Protein AF-A0A9E0SEZ2-F1 (afdb_monomer)

pLDDT: mean 75.66, std 10.59, range [41.66, 86.69]

Mean predicted aligned error: 7.51 Å

Foldseek 3Di:
DPCPPPQVVVQVVVLVLVCVVCVPLCVAKPFPDDDPLETEIEGAAPVSVVVCVVCVVVSCVSCVVVVHRRPHYHYHYPDD

Structure (mmCIF, N/CA/C/O backbone):
data_AF-A0A9E0SEZ2-F1
#
_entry.id   AF-A0A9E0SEZ2-F1
#
loop_
_atom_site.group_PDB
_atom_site.id
_atom_site.type_symbol
_atom_site.label_atom_id
_atom_site.label_alt_id
_atom_site.label_comp_id
_atom_site.label_asym_id
_atom_site.label_entity_id
_atom_site.label_seq_id
_atom_site.pdbx_PDB_ins_code
_atom_site.Cartn_x
_atom_site.Cartn_y
_atom_site.Cartn_z
_atom_site.occupancy
_atom_site.B_iso_or_equiv
_atom_site.auth_seq_id
_atom_site.auth_comp_id
_atom_site.auth_asym_id
_atom_site.auth_atom_id
_atom_site.pdbx_PDB_model_num
ATOM 1 N N . MET A 1 1 ? -30.897 12.874 -8.378 1.00 41.66 1 MET A N 1
ATOM 2 C CA . MET A 1 1 ? -29.520 13.259 -8.754 1.00 41.66 1 MET A CA 1
ATOM 3 C C . MET A 1 1 ? -28.584 12.322 -8.006 1.00 41.66 1 MET A C 1
ATOM 5 O O . MET A 1 1 ? -28.466 12.449 -6.797 1.00 41.66 1 MET A O 1
ATOM 9 N N . ARG A 1 2 ? -28.044 11.285 -8.657 1.00 44.19 2 ARG A N 1
ATOM 10 C CA . ARG A 1 2 ? -27.127 10.337 -8.002 1.00 44.19 2 ARG A CA 1
ATOM 11 C C . ARG A 1 2 ? -25.784 11.041 -7.821 1.00 44.19 2 ARG A C 1
ATOM 13 O O . ARG A 1 2 ? -25.017 11.157 -8.769 1.00 44.19 2 ARG A O 1
ATOM 20 N N . THR A 1 3 ? -25.533 11.556 -6.625 1.00 46.12 3 THR A N 1
ATOM 21 C CA . THR A 1 3 ? -24.250 12.125 -6.209 1.00 46.12 3 THR A CA 1
ATOM 22 C C . THR A 1 3 ? -23.209 11.007 -6.122 1.00 46.12 3 THR A C 1
ATOM 24 O O . THR A 1 3 ? -22.873 10.525 -5.050 1.00 46.12 3 THR A O 1
ATOM 27 N N . LEU A 1 4 ? -22.668 10.587 -7.270 1.00 53.91 4 LEU A N 1
ATOM 28 C CA . LEU A 1 4 ? -21.529 9.656 -7.372 1.00 53.91 4 LEU A CA 1
ATOM 29 C C . LEU A 1 4 ? -20.187 10.301 -6.954 1.00 53.91 4 LEU A C 1
ATOM 31 O O . LEU A 1 4 ? -19.114 9.754 -7.192 1.00 53.91 4 LEU A O 1
ATOM 35 N N . LEU A 1 5 ? -20.238 11.464 -6.303 1.00 53.34 5 LEU A N 1
ATOM 36 C CA . LEU A 1 5 ? -19.079 12.270 -5.938 1.00 53.34 5 LEU A CA 1
ATOM 37 C C . LEU A 1 5 ? -18.235 11.752 -4.751 1.00 53.34 5 LEU A C 1
ATOM 39 O O . LEU A 1 5 ? -17.041 12.046 -4.764 1.00 53.34 5 LEU A O 1
ATOM 43 N N . PRO A 1 6 ? -18.716 10.962 -3.760 1.00 57.06 6 PRO A N 1
ATOM 44 C CA . PRO A 1 6 ? -17.843 10.599 -2.641 1.00 57.06 6 PRO A CA 1
ATOM 45 C C . PRO A 1 6 ? -16.743 9.604 -3.038 1.00 57.06 6 PRO A C 1
ATOM 47 O O . PRO A 1 6 ? -15.682 9.599 -2.417 1.00 57.06 6 PRO A O 1
ATOM 50 N N . THR A 1 7 ? -16.953 8.788 -4.077 1.00 56.28 7 THR A N 1
ATOM 51 C CA . THR A 1 7 ? -15.974 7.775 -4.506 1.00 56.28 7 THR A CA 1
ATOM 52 C C . THR A 1 7 ? -14.739 8.405 -5.140 1.00 56.28 7 THR A C 1
ATOM 54 O O . THR A 1 7 ? -13.622 8.051 -4.772 1.00 56.28 7 THR A O 1
ATOM 57 N N . VAL A 1 8 ? -14.914 9.368 -6.050 1.00 61.19 8 VAL A N 1
ATOM 58 C CA . VAL A 1 8 ? -13.780 9.995 -6.751 1.00 61.19 8 VAL A CA 1
ATOM 59 C C . VAL A 1 8 ? -12.959 1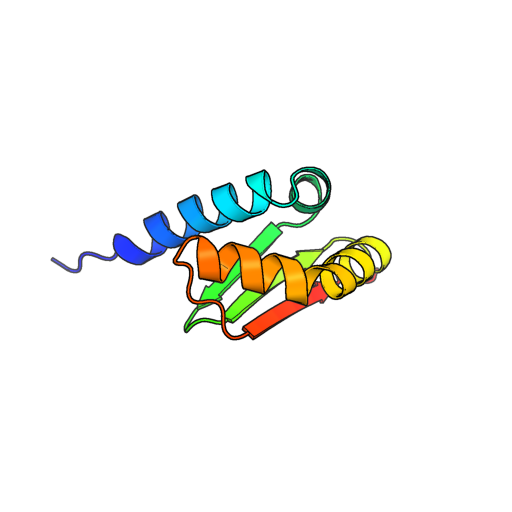0.862 -5.794 1.00 61.19 8 VAL A C 1
ATOM 61 O O . VAL A 1 8 ? -11.733 10.789 -5.797 1.00 61.19 8 VAL A O 1
ATOM 64 N N . THR A 1 9 ? -13.614 11.618 -4.906 1.00 65.38 9 THR A N 1
ATOM 65 C CA . THR A 1 9 ? -12.917 12.417 -3.886 1.00 65.38 9 THR A CA 1
ATOM 66 C C . THR A 1 9 ? -12.162 11.537 -2.889 1.00 65.38 9 THR A C 1
ATOM 68 O O . THR A 1 9 ? -11.032 11.864 -2.530 1.00 65.38 9 THR A O 1
ATOM 71 N N . ARG A 1 10 ? -12.730 10.389 -2.485 1.00 68.25 10 ARG A N 1
ATOM 72 C CA . ARG A 1 10 ? -12.011 9.410 -1.655 1.00 68.25 10 ARG A CA 1
ATOM 73 C C . ARG A 1 10 ? -10.807 8.816 -2.379 1.00 68.25 10 ARG A C 1
ATOM 75 O O . ARG A 1 10 ? -9.760 8.696 -1.761 1.00 68.25 10 ARG A O 1
ATOM 82 N N . MET A 1 11 ? -10.924 8.491 -3.665 1.00 70.19 11 MET A N 1
ATOM 83 C CA . MET A 1 11 ? -9.806 7.949 -4.448 1.00 70.19 11 MET A CA 1
ATOM 84 C C . MET A 1 11 ? -8.646 8.945 -4.555 1.00 70.19 11 MET A C 1
ATOM 86 O O . MET A 1 11 ? -7.508 8.576 -4.280 1.00 70.19 11 MET A O 1
ATOM 90 N N . ALA A 1 12 ? -8.934 10.209 -4.877 1.00 71.50 12 ALA A N 1
ATOM 91 C CA . ALA A 1 12 ? -7.912 11.248 -5.009 1.00 71.50 12 ALA A CA 1
ATOM 92 C C . ALA A 1 12 ? -7.211 11.555 -3.675 1.00 71.50 12 ALA A C 1
ATOM 94 O O . ALA A 1 12 ? -5.990 11.691 -3.618 1.00 71.50 12 ALA A O 1
ATOM 95 N N . ALA A 1 13 ? -7.969 11.639 -2.580 1.00 76.88 13 ALA A N 1
ATOM 96 C CA . ALA A 1 13 ? -7.379 11.883 -1.270 1.00 76.88 13 ALA A CA 1
ATOM 97 C C . ALA A 1 13 ? -6.608 10.654 -0.749 1.00 76.88 13 ALA A C 1
ATOM 99 O O . ALA A 1 13 ? -5.572 10.828 -0.113 1.00 76.88 13 ALA A O 1
ATOM 100 N N . LEU A 1 14 ? -7.022 9.430 -1.100 1.00 74.75 14 LEU A N 1
ATOM 101 C CA . LEU A 1 14 ? -6.268 8.219 -0.784 1.00 74.75 14 LEU A CA 1
ATOM 102 C C . LEU A 1 14 ? -4.966 8.129 -1.593 1.00 74.75 14 LEU A C 1
ATOM 104 O O . LEU A 1 14 ? -3.931 7.802 -1.019 1.00 74.75 14 LEU A O 1
ATOM 108 N N . GLN A 1 15 ? -4.986 8.484 -2.886 1.00 73.50 15 GLN A N 1
ATOM 109 C CA . GLN A 1 15 ? -3.762 8.635 -3.683 1.00 73.50 15 GLN A CA 1
ATOM 110 C C . GLN A 1 15 ? -2.803 9.610 -3.005 1.00 73.50 15 GLN A C 1
ATOM 112 O O . GLN A 1 15 ? -1.666 9.243 -2.735 1.00 73.50 15 GLN A O 1
ATOM 117 N N . LYS A 1 16 ? -3.290 10.792 -2.618 1.00 76.56 16 LYS A N 1
ATOM 118 C CA . LYS A 1 16 ? -2.467 11.813 -1.964 1.00 76.56 16 LYS A CA 1
ATOM 119 C C . LYS A 1 16 ? -1.908 11.354 -0.613 1.00 76.56 16 LYS A C 1
ATOM 121 O O . LYS A 1 16 ? -0.746 11.615 -0.302 1.00 76.56 16 LYS A O 1
ATOM 126 N N . SER A 1 17 ? -2.707 10.645 0.186 1.00 74.38 17 SER A N 1
ATOM 127 C CA . SER A 1 17 ? -2.260 10.027 1.442 1.00 74.38 17 SER A CA 1
ATOM 128 C C . SER A 1 17 ? -1.161 8.996 1.209 1.00 74.38 17 SER A C 1
ATOM 130 O O . SER A 1 17 ? -0.159 9.001 1.923 1.00 74.38 17 SER A O 1
ATOM 132 N N . CYS A 1 18 ? -1.300 8.139 0.199 1.00 73.25 18 CYS A N 1
ATOM 133 C CA . CYS A 1 18 ? -0.268 7.164 -0.123 1.00 73.25 18 CYS A CA 1
ATOM 134 C C . CYS A 1 18 ? 0.988 7.798 -0.741 1.00 73.25 18 CYS A C 1
ATOM 136 O O . CYS A 1 18 ? 2.087 7.372 -0.398 1.00 73.25 18 CYS A O 1
ATOM 138 N N . GLU A 1 19 ? 0.855 8.832 -1.573 1.00 73.44 19 GLU A N 1
ATOM 139 C CA . GLU A 1 19 ? 1.981 9.630 -2.081 1.00 73.44 19 GLU A CA 1
ATOM 140 C C . GLU A 1 19 ? 2.736 10.318 -0.941 1.00 73.44 19 GLU A C 1
ATOM 142 O O . GLU A 1 19 ? 3.959 10.372 -0.951 1.00 73.44 19 GLU A O 1
ATOM 147 N N . THR A 1 20 ? 2.021 10.802 0.076 1.00 74.75 20 THR A N 1
ATOM 148 C CA . THR A 1 20 ? 2.638 11.430 1.253 1.00 74.75 20 THR A CA 1
ATOM 149 C C . THR A 1 20 ? 3.333 10.389 2.130 1.00 74.75 20 THR A C 1
ATOM 151 O O . THR A 1 20 ? 4.410 10.642 2.666 1.00 74.75 20 THR A O 1
ATOM 154 N N . ALA A 1 21 ? 2.730 9.207 2.277 1.00 71.06 21 ALA A N 1
ATOM 155 C CA . ALA A 1 21 ? 3.269 8.139 3.107 1.00 71.06 21 ALA A CA 1
ATOM 156 C C . ALA A 1 21 ? 4.473 7.435 2.456 1.00 71.06 21 ALA A C 1
ATOM 158 O O . ALA A 1 21 ? 5.422 7.083 3.157 1.00 71.06 21 ALA A O 1
ATOM 159 N N . LEU A 1 22 ? 4.444 7.203 1.136 1.00 69.31 22 LEU A N 1
ATOM 160 C CA . LEU A 1 22 ? 5.488 6.492 0.390 1.00 69.31 22 LEU A CA 1
ATOM 161 C C . LEU A 1 22 ? 5.662 7.046 -1.042 1.00 69.31 22 LEU A C 1
ATOM 163 O O . LEU A 1 22 ? 5.364 6.341 -2.011 1.00 69.31 22 LEU A O 1
ATOM 167 N N . PRO A 1 23 ? 6.224 8.259 -1.196 1.00 68.00 23 PRO A N 1
ATOM 168 C CA . PRO A 1 23 ? 6.367 8.911 -2.502 1.00 68.00 23 PRO A CA 1
ATOM 169 C C . PRO A 1 23 ? 7.198 8.076 -3.488 1.00 68.00 23 PRO A C 1
ATOM 171 O O . PRO A 1 23 ? 6.789 7.859 -4.623 1.00 68.00 23 PRO A O 1
ATOM 174 N N . VAL A 1 24 ? 8.300 7.483 -3.016 1.00 67.25 24 VAL A N 1
ATOM 175 C CA . VAL A 1 24 ? 9.200 6.632 -3.822 1.00 67.25 24 VAL A CA 1
ATOM 176 C C . VAL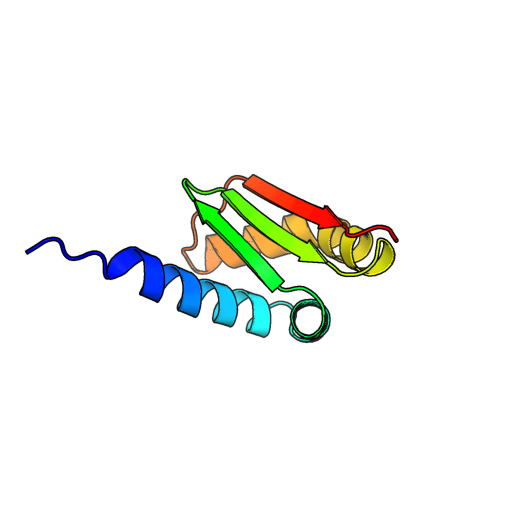 A 1 24 ? 8.530 5.369 -4.369 1.00 67.25 24 VAL A C 1
ATOM 178 O O . VAL A 1 24 ? 8.879 4.898 -5.448 1.00 67.25 24 VAL A O 1
ATOM 181 N N . LEU A 1 25 ? 7.597 4.766 -3.625 1.00 68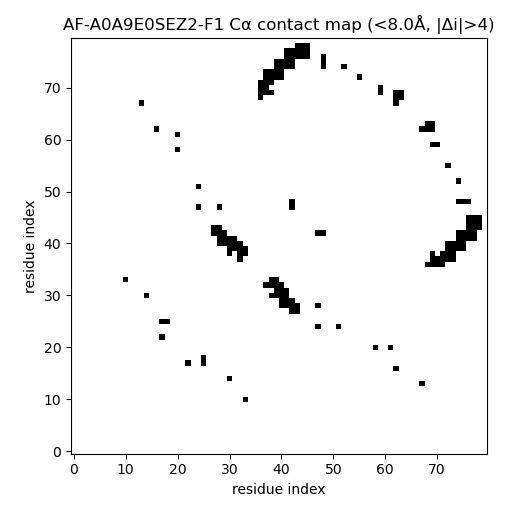.06 25 LEU A N 1
ATOM 182 C CA . LEU A 1 25 ? 6.910 3.558 -4.094 1.00 68.06 25 LEU A CA 1
ATOM 183 C C . LEU A 1 25 ? 5.730 3.908 -4.994 1.00 68.06 25 LEU A C 1
ATOM 185 O O . LEU A 1 25 ? 5.452 3.145 -5.911 1.00 68.06 25 LEU A O 1
ATOM 189 N N . PHE A 1 26 ? 5.073 5.047 -4.772 1.00 69.25 26 PHE A N 1
ATOM 190 C CA . PHE A 1 26 ? 3.950 5.501 -5.592 1.00 69.25 26 PHE A CA 1
ATOM 191 C C . PHE A 1 26 ? 4.358 6.064 -6.957 1.00 69.25 26 PHE A C 1
ATOM 193 O O . PHE A 1 26 ? 3.579 5.976 -7.898 1.00 69.25 26 PHE A O 1
ATOM 200 N N . GLU A 1 27 ? 5.592 6.555 -7.114 1.00 68.81 27 GLU A N 1
ATOM 201 C CA . GLU A 1 27 ? 6.124 6.903 -8.443 1.00 68.81 27 GLU A CA 1
ATOM 202 C C . GLU A 1 27 ? 6.093 5.715 -9.415 1.00 68.81 27 GLU A C 1
ATOM 204 O O . GLU A 1 27 ? 5.951 5.891 -10.621 1.00 68.81 27 GLU A O 1
ATOM 209 N N . SER A 1 28 ? 6.233 4.493 -8.894 1.00 73.12 28 SER A N 1
ATOM 210 C CA . SER A 1 28 ? 6.246 3.267 -9.697 1.00 73.12 28 SER A CA 1
ATOM 211 C C . SER A 1 28 ? 5.010 2.386 -9.494 1.00 73.12 28 SER A C 1
ATOM 213 O O . SER A 1 28 ? 4.679 1.614 -10.388 1.00 73.12 28 SER A O 1
ATOM 215 N N . CYS A 1 29 ? 4.333 2.457 -8.345 1.00 75.88 29 CYS A N 1
ATOM 216 C CA . CYS A 1 29 ? 3.129 1.684 -8.037 1.00 75.88 29 CYS A CA 1
ATOM 217 C C . CYS A 1 29 ? 1.879 2.568 -8.126 1.00 75.88 29 CYS A C 1
ATOM 219 O O . CYS A 1 29 ? 1.849 3.672 -7.59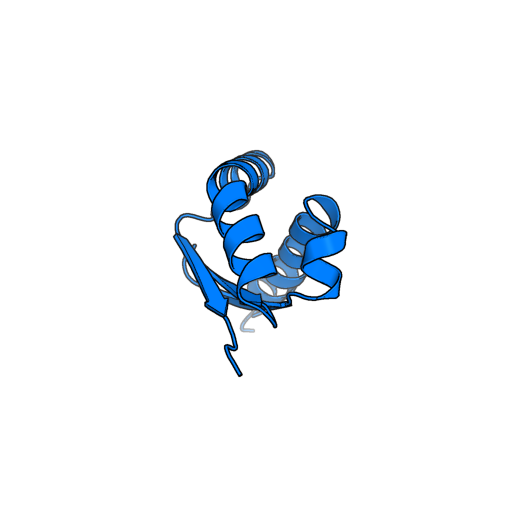7 1.00 75.88 29 CYS A O 1
ATOM 221 N N . SER A 1 30 ? 0.801 2.056 -8.714 1.00 76.25 30 SER A N 1
ATOM 222 C CA . SER A 1 30 ? -0.451 2.804 -8.877 1.00 76.25 30 SER A CA 1
ATOM 223 C C . SER A 1 30 ? -1.605 2.130 -8.141 1.00 76.25 30 SER A C 1
ATOM 225 O O . SER A 1 30 ? -1.699 0.900 -8.091 1.00 76.25 30 SER A O 1
ATOM 227 N N . VAL A 1 31 ? -2.521 2.928 -7.584 1.00 81.31 31 VAL A N 1
ATOM 228 C CA . VAL A 1 31 ? -3.786 2.409 -7.039 1.00 81.31 31 VAL A CA 1
ATOM 229 C C . VAL A 1 31 ? -4.652 1.959 -8.197 1.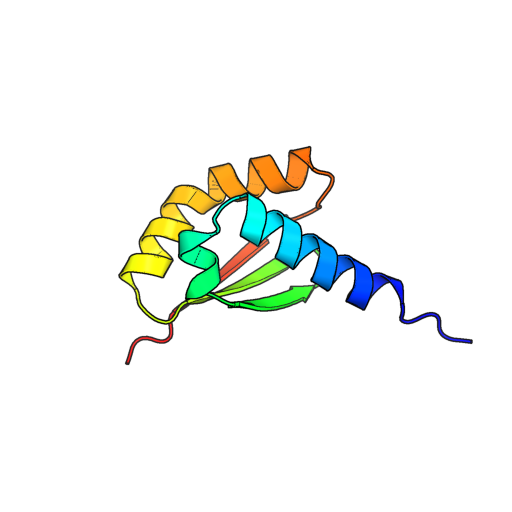00 81.31 31 VAL A C 1
ATOM 231 O O . VAL A 1 31 ? -5.041 2.755 -9.044 1.00 81.31 31 VAL A O 1
ATOM 234 N N . VAL A 1 32 ? -4.951 0.667 -8.219 1.00 81.19 32 VAL A N 1
ATOM 235 C CA . VAL A 1 32 ? -5.813 0.055 -9.230 1.00 81.19 32 VAL A CA 1
ATOM 236 C C . VAL A 1 32 ? -7.268 0.197 -8.822 1.00 81.19 32 VAL A C 1
ATOM 238 O O . VAL A 1 32 ? -8.132 0.429 -9.660 1.00 81.19 32 VAL A O 1
ATOM 241 N N . GLN A 1 33 ? -7.553 0.000 -7.534 1.00 79.25 33 GLN A N 1
ATOM 242 C CA . GLN A 1 33 ? -8.923 -0.071 -7.052 1.00 79.25 33 GLN A CA 1
ATOM 243 C C . GLN A 1 33 ? -8.989 0.180 -5.552 1.00 79.25 33 GLN A C 1
ATOM 245 O O . GLN A 1 33 ? -8.091 -0.211 -4.809 1.00 79.25 33 GLN A O 1
ATOM 250 N N . TYR A 1 34 ? -10.074 0.798 -5.108 1.00 79.44 34 TYR A N 1
ATOM 251 C CA . TYR A 1 34 ? -10.422 0.895 -3.699 1.00 79.44 34 TYR A CA 1
ATOM 252 C C . TYR A 1 34 ? -11.925 0.697 -3.562 1.00 79.44 34 TYR A C 1
ATOM 254 O O . TYR A 1 34 ? -12.700 1.526 -4.037 1.00 79.44 34 TYR A O 1
ATOM 262 N N . ASP A 1 35 ? -12.327 -0.418 -2.964 1.00 77.00 35 ASP A N 1
ATOM 263 C CA . ASP A 1 35 ? -13.734 -0.778 -2.802 1.00 77.00 35 ASP A CA 1
ATOM 264 C C . ASP A 1 35 ? -13.942 -1.502 -1.477 1.00 77.00 35 ASP A C 1
ATOM 266 O O . ASP A 1 35 ? -13.097 -2.305 -1.096 1.00 77.00 35 ASP A O 1
ATOM 270 N N . ALA A 1 36 ? -15.045 -1.204 -0.785 1.00 72.06 36 ALA A N 1
ATOM 271 C CA . ALA A 1 36 ? -15.447 -1.878 0.454 1.00 72.06 36 ALA A C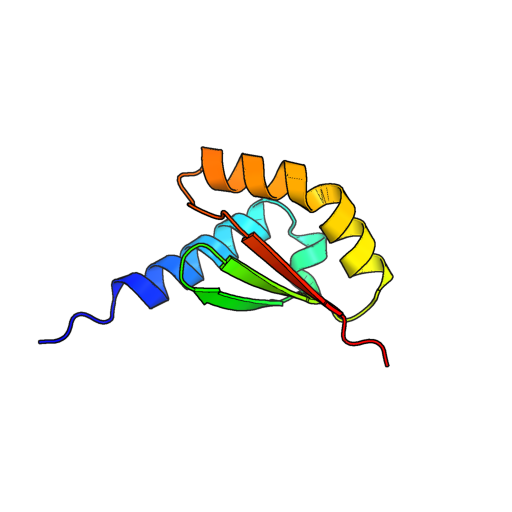A 1
ATOM 272 C C . ALA A 1 36 ? -14.277 -2.136 1.429 1.00 72.06 36 ALA A C 1
ATOM 274 O O . ALA A 1 36 ? -14.051 -3.270 1.851 1.00 72.06 36 ALA A O 1
ATOM 275 N N . ASP A 1 37 ? -13.504 -1.088 1.750 1.00 77.44 37 ASP A N 1
ATOM 276 C CA . ASP A 1 37 ? -12.340 -1.153 2.651 1.00 77.44 37 ASP A CA 1
ATOM 277 C C . ASP A 1 37 ? -11.136 -1.979 2.140 1.00 77.44 37 ASP A C 1
ATOM 279 O O . ASP A 1 37 ? -10.154 -2.192 2.859 1.00 77.44 37 ASP A O 1
ATOM 283 N N . GLN A 1 38 ? -11.177 -2.434 0.888 1.00 83.50 38 GLN A N 1
ATOM 284 C CA . GLN A 1 38 ? -10.096 -3.139 0.219 1.00 83.50 38 GLN A CA 1
ATOM 285 C C . GLN A 1 38 ? -9.352 -2.220 -0.750 1.00 83.50 38 GLN A C 1
ATOM 287 O O . GLN A 1 38 ? -9.888 -1.787 -1.768 1.00 83.50 38 GLN A O 1
ATOM 292 N N . LEU A 1 39 ? -8.073 -1.985 -0.470 1.00 84.69 39 LEU A N 1
ATOM 293 C CA . LEU A 1 39 ? -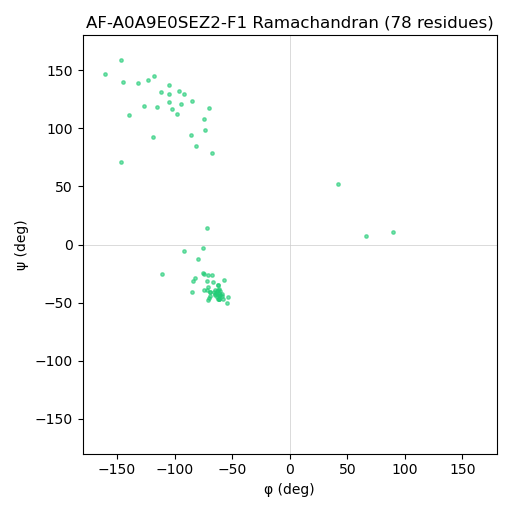7.151 -1.274 -1.345 1.00 84.69 39 LEU A CA 1
ATOM 294 C C . LEU A 1 39 ? -6.413 -2.250 -2.261 1.00 84.69 39 LEU A C 1
ATOM 296 O O . LEU A 1 39 ? -5.820 -3.218 -1.793 1.00 84.69 39 LEU A O 1
ATOM 300 N N . VAL A 1 40 ? -6.396 -1.981 -3.562 1.00 86.19 40 VAL A N 1
ATOM 301 C CA . VAL A 1 40 ? -5.647 -2.746 -4.561 1.00 86.19 40 VAL A CA 1
ATOM 302 C C . VAL A 1 40 ? -4.575 -1.856 -5.174 1.00 86.19 40 VAL A C 1
ATOM 304 O O . VAL A 1 40 ? -4.875 -0.858 -5.829 1.00 86.19 40 VAL A O 1
ATOM 307 N N . LEU A 1 41 ? -3.321 -2.250 -4.992 1.00 84.75 41 LEU A N 1
ATOM 308 C CA . LEU A 1 41 ? -2.144 -1.565 -5.516 1.00 84.75 41 LEU A CA 1
ATOM 309 C C . LEU A 1 41 ? -1.488 -2.441 -6.582 1.00 84.75 41 LEU A C 1
ATOM 311 O O . LEU A 1 41 ? -1.261 -3.628 -6.344 1.00 84.75 41 LEU A O 1
ATOM 315 N N . ALA A 1 42 ? -1.173 -1.873 -7.742 1.00 84.81 42 ALA A N 1
ATOM 316 C CA . ALA A 1 42 ? -0.329 -2.511 -8.744 1.00 84.81 42 ALA A CA 1
ATOM 317 C C . ALA A 1 42 ? 1.104 -2.027 -8.576 1.00 84.81 42 ALA A C 1
ATOM 319 O O . ALA A 1 42 ? 1.342 -0.826 -8.496 1.00 84.81 42 ALA A O 1
ATOM 320 N N . CYS A 1 43 ? 2.047 -2.963 -8.565 1.00 84.69 43 CYS A N 1
ATOM 321 C CA . CYS A 1 43 ? 3.470 -2.668 -8.579 1.00 84.69 43 CYS A CA 1
ATOM 322 C C . CYS A 1 43 ? 4.151 -3.353 -9.777 1.00 84.69 43 CYS A C 1
ATOM 324 O O . CYS A 1 43 ? 3.830 -4.506 -10.087 1.00 84.69 43 CYS A O 1
ATOM 326 N N . PRO A 1 44 ? 5.116 -2.677 -10.424 1.00 82.00 44 PRO A N 1
ATOM 327 C CA . PRO A 1 44 ? 5.731 -3.132 -11.669 1.00 82.00 44 PRO A CA 1
ATOM 328 C C . PRO A 1 44 ? 6.808 -4.199 -11.458 1.00 82.00 44 PRO A C 1
ATOM 330 O O . PRO A 1 44 ? 7.249 -4.812 -12.419 1.00 82.00 44 PRO A O 1
ATOM 333 N N . ASN A 1 45 ? 7.263 -4.429 -10.220 1.00 84.62 45 ASN A N 1
ATOM 334 C CA . ASN A 1 45 ? 8.206 -5.504 -9.918 1.00 84.62 45 ASN A CA 1
ATOM 335 C C . ASN A 1 45 ? 7.979 -6.104 -8.519 1.00 84.62 45 ASN A C 1
ATOM 337 O O . ASN A 1 45 ? 7.402 -5.473 -7.625 1.00 84.62 45 ASN A O 1
ATOM 341 N N . ALA A 1 46 ? 8.469 -7.332 -8.323 1.00 83.12 46 ALA A N 1
ATOM 342 C CA . ALA A 1 46 ? 8.324 -8.073 -7.070 1.00 83.12 46 ALA A CA 1
ATOM 343 C C . ALA A 1 46 ? 9.112 -7.465 -5.896 1.00 83.12 46 ALA A C 1
ATOM 345 O O . ALA A 1 46 ? 8.706 -7.625 -4.747 1.00 83.12 46 ALA A O 1
ATOM 346 N N . ALA A 1 47 ? 10.203 -6.737 -6.154 1.00 85.00 47 ALA A N 1
ATOM 347 C CA . ALA A 1 47 ? 10.989 -6.088 -5.107 1.00 85.00 47 ALA A CA 1
ATOM 348 C C . ALA A 1 47 ? 10.225 -4.920 -4.458 1.00 85.00 47 ALA A C 1
ATOM 350 O O . ALA A 1 47 ? 10.181 -4.824 -3.231 1.00 85.00 47 ALA A O 1
ATOM 351 N N . LEU A 1 48 ? 9.568 -4.075 -5.261 1.00 81.19 48 LEU A N 1
ATOM 352 C CA . LEU A 1 48 ? 8.668 -3.021 -4.792 1.00 81.19 48 LEU A CA 1
ATOM 353 C C . LEU A 1 48 ? 7.498 -3.636 -4.042 1.00 81.19 48 LEU A C 1
ATOM 355 O O . LEU A 1 48 ? 7.217 -3.216 -2.928 1.00 81.19 48 LEU A O 1
ATOM 359 N N . ALA A 1 49 ? 6.877 -4.679 -4.594 1.00 83.19 49 ALA A N 1
ATOM 360 C CA . ALA A 1 49 ? 5.773 -5.354 -3.930 1.00 83.19 49 ALA A CA 1
ATOM 361 C C . ALA A 1 49 ? 6.170 -5.965 -2.581 1.00 83.19 49 ALA A C 1
ATOM 363 O O . ALA A 1 49 ? 5.420 -5.824 -1.623 1.00 83.19 49 ALA A O 1
ATOM 364 N N . SER A 1 50 ? 7.343 -6.591 -2.466 1.00 86.19 50 SER A N 1
ATOM 365 C CA . SER A 1 50 ? 7.851 -7.111 -1.191 1.00 86.19 50 SER A CA 1
ATOM 366 C C . SER A 1 50 ? 8.138 -5.998 -0.188 1.00 86.19 50 SER A C 1
ATOM 368 O O . SER A 1 50 ? 7.742 -6.126 0.968 1.00 86.19 50 SER A O 1
ATOM 370 N N . LYS A 1 51 ? 8.755 -4.886 -0.612 1.00 83.19 51 LYS A N 1
ATOM 371 C CA . LYS A 1 51 ? 8.972 -3.715 0.256 1.00 83.19 51 LYS A CA 1
ATOM 372 C C . LYS A 1 51 ? 7.648 -3.125 0.739 1.00 83.19 51 LYS A C 1
ATOM 374 O O . LYS A 1 51 ? 7.465 -2.924 1.935 1.00 83.19 51 LYS A O 1
ATOM 379 N N . LEU A 1 52 ? 6.694 -2.938 -0.172 1.00 81.69 52 LEU A N 1
ATOM 380 C CA . LEU A 1 52 ? 5.352 -2.464 0.153 1.00 81.69 52 LEU A CA 1
ATOM 381 C C . LEU A 1 52 ? 4.657 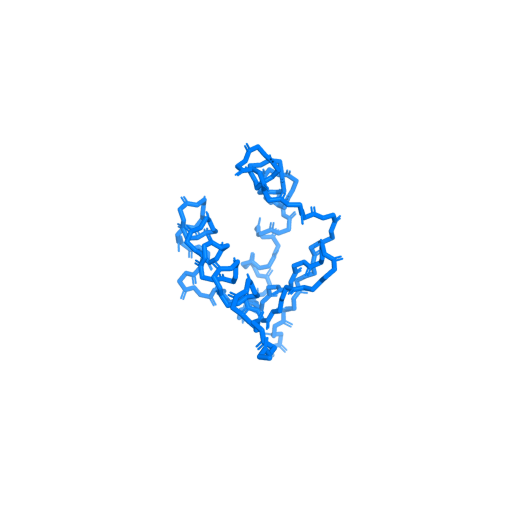-3.444 1.097 1.00 81.69 52 LEU A C 1
ATOM 383 O O . LEU A 1 52 ? 4.113 -3.011 2.101 1.00 81.69 52 LEU A O 1
ATOM 387 N N . LYS A 1 53 ? 4.763 -4.757 0.855 1.00 83.50 53 LYS A N 1
ATOM 388 C CA . LYS A 1 53 ? 4.227 -5.818 1.720 1.00 83.50 53 LYS A CA 1
ATOM 389 C C . LYS A 1 53 ? 4.828 -5.790 3.125 1.00 83.50 53 LYS A C 1
ATOM 391 O O . LYS A 1 53 ? 4.095 -5.962 4.091 1.00 83.50 53 LYS A O 1
ATOM 396 N N . GLN A 1 54 ? 6.129 -5.530 3.250 1.00 86.69 54 GLN A N 1
ATOM 397 C CA . GLN A 1 54 ? 6.793 -5.333 4.543 1.00 86.69 54 GLN A CA 1
ATOM 398 C C . GLN A 1 54 ? 6.318 -4.058 5.251 1.00 86.69 54 GLN A C 1
ATOM 400 O O . GLN A 1 54 ? 6.235 -4.028 6.476 1.00 86.69 54 GLN A O 1
ATOM 405 N N . GLN A 1 55 ? 5.975 -3.016 4.492 1.00 81.75 55 GLN A N 1
ATOM 406 C CA . GLN A 1 55 ? 5.479 -1.744 5.017 1.00 81.75 55 GLN A CA 1
ATOM 407 C C . GLN A 1 55 ? 3.948 -1.677 5.126 1.00 81.75 55 GLN A C 1
ATOM 409 O O . GLN A 1 55 ? 3.443 -0.725 5.714 1.00 81.75 55 GLN A O 1
ATOM 414 N N . LEU A 1 56 ? 3.208 -2.685 4.644 1.00 80.25 56 LEU A N 1
ATOM 415 C CA . LEU A 1 56 ? 1.743 -2.75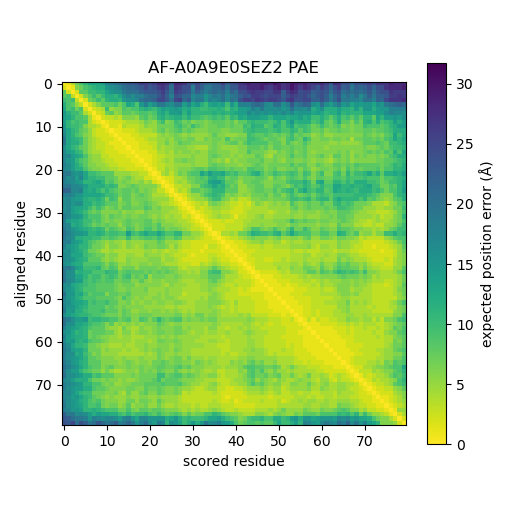3 4.698 1.00 80.25 56 LEU A CA 1
ATOM 416 C C . LEU A 1 56 ? 1.182 -2.560 6.107 1.00 80.25 56 LEU A C 1
ATOM 418 O O . LEU A 1 56 ? 0.247 -1.774 6.232 1.00 80.25 56 LEU A O 1
ATOM 422 N N . PRO A 1 57 ? 1.720 -3.200 7.166 1.00 83.31 57 PRO A N 1
ATOM 423 C CA . PRO A 1 57 ? 1.180 -3.021 8.512 1.00 83.31 57 PRO A CA 1
ATOM 424 C C . PRO A 1 57 ? 1.301 -1.567 8.973 1.00 83.31 57 PRO A C 1
ATOM 426 O O . PRO A 1 57 ? 0.392 -1.020 9.593 1.00 83.31 57 PRO A O 1
ATOM 429 N N . LYS A 1 58 ? 2.422 -0.919 8.631 1.00 83.88 58 LYS A N 1
ATOM 430 C CA . LYS A 1 58 ? 2.677 0.481 8.970 1.00 83.88 58 LYS A CA 1
ATOM 431 C C . LYS A 1 58 ? 1.782 1.411 8.154 1.00 83.88 58 LYS A C 1
ATOM 433 O O . LYS A 1 58 ? 1.115 2.253 8.737 1.00 83.88 58 LYS A O 1
ATOM 438 N N . LEU A 1 59 ? 1.711 1.198 6.840 1.00 80.56 59 LEU A N 1
ATOM 439 C CA . LEU A 1 59 ? 0.854 1.950 5.925 1.00 80.56 59 LEU A CA 1
ATOM 440 C C . LEU A 1 59 ? -0.618 1.857 6.341 1.00 80.56 59 LEU A C 1
ATOM 442 O O . LEU A 1 59 ? -1.290 2.876 6.413 1.00 80.56 59 LEU A O 1
ATOM 446 N N . GLN A 1 60 ? -1.112 0.657 6.649 1.00 82.50 60 GLN A N 1
ATOM 447 C CA . GLN A 1 60 ? -2.480 0.456 7.121 1.00 82.50 60 GLN A CA 1
ATOM 448 C C . GLN A 1 60 ? -2.731 1.248 8.407 1.00 82.50 60 GLN A C 1
ATOM 450 O O . GLN A 1 60 ? -3.744 1.928 8.524 1.00 82.50 60 GLN A O 1
ATOM 455 N N . CYS A 1 61 ? -1.793 1.209 9.352 1.00 85.00 61 CYS A N 1
ATOM 456 C CA . CYS A 1 61 ? -1.913 1.944 10.604 1.00 85.00 61 CYS A CA 1
ATOM 457 C C . CYS A 1 61 ? -1.898 3.471 10.399 1.00 85.00 61 CYS A C 1
ATOM 459 O O . CYS A 1 61 ? -2.684 4.177 11.028 1.00 85.00 61 CYS A O 1
ATOM 461 N N . ASP A 1 62 ? -1.044 3.985 9.510 1.00 83.50 62 ASP A N 1
ATOM 462 C CA . ASP A 1 62 ? -1.009 5.398 9.111 1.00 83.50 62 ASP A CA 1
ATOM 463 C C . ASP A 1 62 ? -2.312 5.830 8.423 1.00 83.50 62 ASP A C 1
ATOM 465 O O . ASP A 1 62 ? -2.895 6.851 8.784 1.00 83.50 62 ASP A O 1
ATOM 469 N N . LEU A 1 63 ? -2.824 5.017 7.496 1.00 80.62 63 LEU A N 1
ATOM 470 C CA . LEU A 1 63 ? -4.094 5.258 6.812 1.00 80.62 63 LEU A CA 1
ATOM 471 C C . LEU A 1 63 ? -5.260 5.293 7.811 1.00 80.62 63 LEU A C 1
ATOM 473 O O . LEU A 1 63 ? -6.025 6.256 7.814 1.00 80.62 63 LEU A O 1
ATOM 477 N N . ILE A 1 64 ? -5.342 4.323 8.727 1.00 83.75 64 ILE A N 1
ATOM 478 C CA . ILE A 1 64 ? -6.361 4.296 9.789 1.00 83.75 64 ILE A CA 1
ATOM 479 C C . ILE A 1 64 ? -6.256 5.532 10.689 1.00 83.75 64 ILE A C 1
ATOM 481 O O . ILE A 1 64 ? -7.277 6.154 10.985 1.00 83.75 64 ILE A O 1
ATOM 485 N N . ARG A 1 65 ? -5.043 5.946 11.085 1.00 83.44 65 ARG A N 1
ATOM 486 C CA . ARG A 1 65 ? -4.835 7.179 11.872 1.00 83.44 65 ARG A CA 1
ATOM 487 C C . ARG A 1 65 ? -5.277 8.437 11.131 1.00 83.44 65 ARG A C 1
ATOM 489 O O . ARG A 1 65 ? -5.774 9.362 11.762 1.00 83.44 65 ARG A O 1
ATOM 496 N N . GLN A 1 66 ? -5.113 8.468 9.813 1.00 79.00 66 GLN A N 1
ATOM 497 C CA . GLN A 1 66 ? -5.589 9.553 8.954 1.00 79.00 66 GLN A CA 1
ATOM 498 C C . GLN A 1 66 ? -7.112 9.521 8.721 1.00 79.00 66 GLN A C 1
ATOM 500 O O . GLN A 1 66 ? -7.646 10.420 8.077 1.00 79.00 66 GLN A O 1
ATOM 505 N N . GLY A 1 67 ? -7.822 8.519 9.253 1.00 79.19 67 GLY A N 1
ATOM 506 C CA . GLY A 1 67 ? -9.270 8.362 9.103 1.00 79.19 67 GLY A CA 1
ATOM 507 C C . GLY A 1 67 ? -9.687 7.537 7.882 1.00 79.19 67 GLY A C 1
ATOM 508 O O . GLY A 1 67 ? -10.875 7.487 7.555 1.00 79.19 67 GLY A O 1
ATOM 509 N N . TRP A 1 68 ? -8.741 6.875 7.211 1.00 81.94 68 TRP A N 1
ATOM 510 C CA . TRP A 1 68 ? -9.021 5.946 6.120 1.00 81.94 68 TRP A CA 1
ATOM 511 C C . TRP A 1 68 ? -9.329 4.552 6.659 1.00 81.94 68 TRP A C 1
ATOM 513 O O . TRP A 1 68 ? -8.522 3.938 7.350 1.00 81.94 68 TRP A O 1
ATOM 523 N N . GLN A 1 69 ? -10.492 4.021 6.300 1.00 77.50 69 GLN A N 1
ATOM 524 C CA . GLN A 1 69 ? -10.887 2.660 6.654 1.00 77.50 69 GLN A CA 1
ATOM 525 C C . GLN A 1 69 ? -10.329 1.703 5.594 1.00 77.50 69 GLN A C 1
ATOM 527 O O . GLN A 1 69 ? -10.890 1.553 4.515 1.00 77.50 69 GLN A O 1
ATOM 532 N N . VAL A 1 70 ? -9.151 1.134 5.857 1.00 82.25 70 VAL A N 1
ATOM 533 C CA . VAL A 1 70 ? -8.509 0.155 4.970 1.00 82.25 70 VAL A CA 1
ATOM 534 C C . VAL A 1 70 ? -8.358 -1.156 5.727 1.00 82.25 70 VAL A C 1
ATOM 536 O O . VAL A 1 70 ? -7.365 -1.366 6.422 1.00 82.25 70 VAL A O 1
ATOM 539 N N . ASN A 1 71 ? -9.336 -2.052 5.609 1.00 81.00 71 ASN A N 1
ATOM 540 C CA . ASN A 1 71 ? -9.292 -3.367 6.254 1.00 81.00 71 ASN A CA 1
ATOM 541 C C . ASN A 1 71 ? -8.490 -4.407 5.463 1.00 81.00 71 ASN A C 1
ATOM 543 O O . ASN A 1 71 ? -7.900 -5.306 6.061 1.00 81.00 71 ASN A O 1
ATOM 547 N N . ALA A 1 72 ? -8.431 -4.296 4.135 1.00 82.56 72 ALA A N 1
ATOM 548 C CA . ALA A 1 72 ? -7.696 -5.238 3.298 1.00 82.56 72 ALA A CA 1
ATOM 549 C C . ALA A 1 72 ? -6.797 -4.506 2.303 1.00 82.56 72 ALA A C 1
ATOM 551 O O . ALA A 1 72 ? -7.210 -3.534 1.683 1.00 82.56 72 ALA A O 1
ATOM 552 N N . ILE A 1 73 ? -5.572 -4.996 2.099 1.00 85.75 73 ILE A N 1
ATOM 553 C CA . ILE A 1 73 ? -4.680 -4.463 1.065 1.00 85.75 73 ILE A CA 1
ATOM 554 C C . ILE A 1 73 ? -4.199 -5.612 0.184 1.00 85.75 73 ILE A C 1
ATOM 556 O O . ILE A 1 73 ? -3.561 -6.556 0.650 1.00 85.75 73 ILE A O 1
ATOM 560 N N . ARG A 1 74 ? -4.525 -5.540 -1.106 1.00 85.56 74 ARG A N 1
ATOM 561 C CA . ARG A 1 74 ? -4.079 -6.467 -2.142 1.00 85.56 74 ARG A CA 1
ATOM 562 C C . ARG A 1 74 ? -3.001 -5.811 -2.986 1.00 85.56 74 ARG A C 1
ATOM 564 O O . ARG A 1 74 ? -3.179 -4.717 -3.512 1.00 85.56 74 ARG A O 1
ATOM 571 N N . LEU A 1 75 ? -1.901 -6.528 -3.159 1.00 85.81 75 LEU A N 1
ATOM 572 C CA . LEU A 1 75 ? -0.821 -6.144 -4.057 1.00 85.81 75 LEU A CA 1
ATOM 573 C C . LEU A 1 75 ? -0.892 -7.020 -5.306 1.00 85.81 75 LEU A C 1
ATOM 575 O O . LEU A 1 75 ? -0.837 -8.246 -5.210 1.00 85.81 75 LEU A O 1
ATOM 579 N N . LYS A 1 76 ? -1.016 -6.390 -6.472 1.00 85.75 76 LYS A N 1
ATOM 580 C CA . LYS A 1 76 ? -0.849 -7.024 -7.778 1.00 85.75 76 LYS A CA 1
ATOM 581 C C . LYS A 1 76 ? 0.563 -6.739 -8.264 1.00 85.75 76 LYS A C 1
ATOM 583 O O . LYS A 1 76 ? 0.906 -5.596 -8.547 1.00 85.75 76 LYS A O 1
ATOM 588 N N . VAL A 1 77 ? 1.380 -7.780 -8.342 1.00 86.25 77 VAL A N 1
ATOM 589 C CA . VAL A 1 77 ? 2.710 -7.689 -8.944 1.00 86.25 77 VAL A CA 1
ATOM 590 C C . VAL A 1 77 ? 2.580 -8.102 -10.391 1.00 86.25 77 VAL A C 1
ATOM 592 O O . VAL A 1 77 ? 2.164 -9.228 -10.664 1.00 86.25 77 VAL A O 1
ATOM 595 N N . GLN A 1 78 ? 2.933 -7.211 -11.308 1.00 69.94 78 GLN A N 1
ATOM 596 C CA . GLN A 1 78 ? 3.091 -7.601 -12.699 1.00 69.94 78 GLN A CA 1
ATOM 597 C C . GLN A 1 78 ? 4.483 -8.225 -12.828 1.00 69.94 78 GLN A C 1
ATOM 599 O O . GLN A 1 78 ? 5.468 -7.538 -13.071 1.00 69.94 78 GLN A O 1
ATOM 604 N N . VAL A 1 79 ? 4.580 -9.520 -12.517 1.00 59.84 79 VAL A N 1
ATOM 605 C CA . VAL A 1 79 ? 5.789 -10.297 -12.803 1.00 59.84 79 VAL A CA 1
ATOM 606 C C . VAL A 1 79 ? 5.810 -10.550 -14.309 1.00 59.84 79 VAL A C 1
ATOM 608 O O . VAL A 1 79 ? 4.937 -11.241 -14.831 1.00 59.84 79 VAL A O 1
ATOM 611 N N . GLY A 1 80 ? 6.725 -9.870 -14.998 1.00 51.47 80 GLY A N 1
ATOM 612 C CA . GLY A 1 80 ? 7.098 -10.175 -16.378 1.00 51.47 80 GLY A CA 1
ATOM 613 C C . GLY A 1 80 ? 8.104 -11.311 -16.426 1.00 51.47 80 GLY A C 1
ATOM 614 O O . GLY A 1 80 ? 8.865 -11.448 -15.439 1.00 51.47 80 GLY A O 1
#

Secondary structure (DSSP, 8-state):
----HHHHHHHHHHHHHHHHH-HHHHTT-EEEEEETTEEEEEESSHHHHHHHHHHHHHHHHHHHHTT----EEEEEE---

Nearest PDB structures (foldseek):
  8a3v-assembly1_C  TM=8.747E-01  e=4.834E-03  Vibrio cholerae
  7ykm-assembly1_A  TM=7.949E-01  e=1.440E-02  Deinococcus radiodurans
  4tps-assembly1_B  TM=6.422E-01  e=1.173E-02  Bacillus subtilis subsp. subtilis str. 168
  6g6i-assembly1_A-2  TM=3.938E-01  e=6.131E-01  Magnetospirillum gryphiswaldense
  3rf0-assembly2_B  TM=3.780E-01  e=6.131E-01  Yersinia pestis CO92

Solvent-accessible surface area (backbone atoms only — not comparable to full-atom values): 4620 Å² total; per-residue (Å²): 132,86,78,74,56,66,60,58,55,50,50,54,54,49,50,50,51,45,37,72,74,38,47,82,54,43,78,65,25,48,81,74,45,75,54,95,37,32,38,30,36,35,23,71,35,63,68,60,41,51,52,48,59,73,40,40,70,58,51,44,52,51,36,44,73,73,70,41,74,59,82,39,79,46,78,45,58,51,78,127

Sequence (80 aa):
MRTLLPTVTRMAALQKSCETALPVLFESCSVVQYDADQLVLACPNAALASKLKQQLPKLQCDLIRQGWQVNAIRLKVQVG

Radius of gyration: 12.73 Å; Cα contacts (8 Å, |Δi|>4): 86; chains: 1; bounding box: 40×24×28 Å